Protein AF-A0A921DZS9-F1 (afdb_monomer_lite)

Foldseek 3Di:
DDCLDQEQQQAPKEKEKEADQACPDVSLVVLVSNLNNHYQYAYEHQAPVSCVRCVVSCVVSVHPHYDYHPPVDDAIWMDIPPDDIDGD

pLDDT: mean 78.69, std 12.82, range [42.81, 91.81]

Radius of gyration: 12.29 Å; chains: 1; bounding box: 28×28×32 Å

Secondary structure (DSSP, 8-state):
---PPSS-TTTT-EEEEEEE-STTSHHHHHHHHHHHTT-EEEEEESSGGGHHHHHHHHHHTT-S-EE---TT--S-EEEETTTEEEE-

Organism: NCBI:txid223967

Sequence (88 aa):
MALIPDGNVLAGRRALVMGVANAHSVAYGCARVFRRLGAEVALTCLNERTRSQVEPLARELGTALFMPCAAHLTGITVYVDGGLSIMA

Structure (mmCIF, N/CA/C/O backbone):
data_AF-A0A921DZS9-F1
#
_entry.id   AF-A0A921DZS9-F1
#
loop_
_atom_site.group_PDB
_atom_site.id
_atom_site.type_symbol
_atom_site.label_atom_id
_atom_site.label_alt_id
_atom_site.label_comp_id
_atom_site.label_asym_id
_atom_site.label_entity_id
_atom_site.label_seq_id
_atom_site.pdbx_PDB_ins_code
_atom_site.Cartn_x
_atom_site.Cartn_y
_atom_site.Cartn_z
_atom_site.occupancy
_atom_site.B_iso_or_equiv
_atom_site.auth_seq_id
_atom_site.auth_comp_id
_atom_site.auth_asym_id
_atom_site.auth_atom_id
_atom_site.pdbx_PDB_model_num
ATOM 1 N N . MET A 1 1 ? 14.618 15.800 -4.451 1.00 42.81 1 MET A N 1
ATOM 2 C CA . MET A 1 1 ? 13.678 15.164 -5.398 1.00 42.81 1 MET A CA 1
ATOM 3 C C . MET A 1 1 ? 14.092 13.704 -5.517 1.00 42.81 1 MET A C 1
ATOM 5 O O . MET A 1 1 ? 15.142 13.447 -6.087 1.00 42.81 1 MET A O 1
ATOM 9 N N . ALA A 1 2 ? 13.384 12.764 -4.888 1.00 51.91 2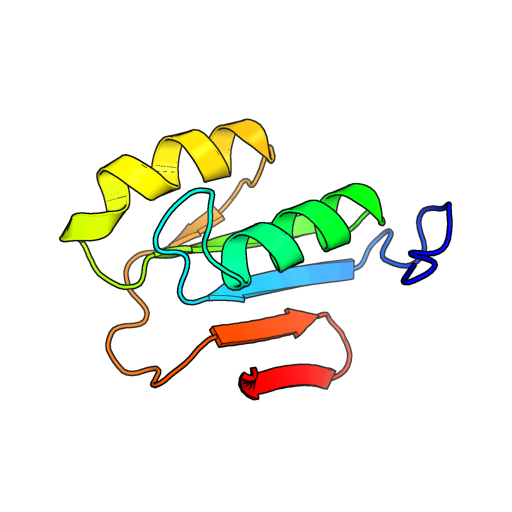 ALA A N 1
ATOM 10 C CA . ALA A 1 2 ? 13.705 11.348 -5.065 1.00 51.91 2 ALA A CA 1
ATOM 11 C C . ALA A 1 2 ? 13.289 10.936 -6.485 1.00 51.91 2 ALA A C 1
ATOM 13 O O . ALA A 1 2 ? 12.125 11.101 -6.850 1.00 51.91 2 ALA A O 1
ATOM 14 N N . LEU A 1 3 ? 14.241 10.466 -7.291 1.00 65.00 3 LEU A N 1
ATOM 15 C CA . LEU A 1 3 ? 13.971 9.923 -8.620 1.00 65.00 3 LEU A CA 1
ATOM 16 C C . LEU A 1 3 ? 13.320 8.552 -8.433 1.00 65.00 3 LEU A C 1
ATOM 18 O O . LEU A 1 3 ? 14.006 7.560 -8.204 1.00 65.00 3 LEU A O 1
ATOM 22 N N . ILE A 1 4 ? 11.989 8.506 -8.474 1.00 67.56 4 ILE A N 1
ATOM 23 C CA . ILE A 1 4 ? 11.291 7.240 -8.682 1.00 67.56 4 ILE A CA 1
ATOM 24 C C . ILE A 1 4 ? 11.536 6.883 -10.151 1.00 67.56 4 ILE A C 1
ATOM 26 O O . ILE A 1 4 ? 11.144 7.678 -11.005 1.00 67.56 4 ILE A O 1
ATOM 30 N N . PRO A 1 5 ? 12.221 5.767 -10.454 1.00 66.06 5 PRO A N 1
ATOM 31 C CA . PRO A 1 5 ? 12.546 5.415 -11.828 1.00 66.06 5 PRO A CA 1
ATOM 32 C C . PRO A 1 5 ? 11.265 5.283 -12.653 1.00 66.06 5 PRO A C 1
ATOM 34 O O . PRO A 1 5 ? 10.288 4.678 -12.205 1.00 66.06 5 PRO A O 1
ATOM 37 N N . ASP A 1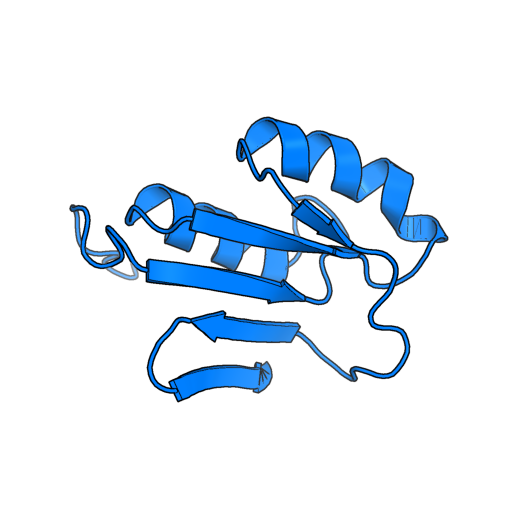 6 ? 11.267 5.854 -13.854 1.00 64.81 6 ASP A N 1
ATOM 38 C CA . ASP A 1 6 ? 10.179 5.661 -14.805 1.00 64.81 6 ASP A CA 1
ATOM 39 C C . ASP A 1 6 ? 10.239 4.224 -15.349 1.00 64.81 6 ASP A C 1
ATOM 41 O O . ASP A 1 6 ? 11.284 3.769 -15.816 1.00 64.81 6 ASP A O 1
ATOM 45 N N . GLY A 1 7 ? 9.126 3.487 -15.260 1.00 68.69 7 GLY A N 1
ATOM 46 C CA . GLY A 1 7 ? 9.000 2.138 -15.817 1.00 68.69 7 GLY A CA 1
ATOM 47 C C . GLY A 1 7 ? 8.354 1.103 -14.892 1.00 68.69 7 GLY A C 1
ATOM 48 O O . GLY A 1 7 ? 7.981 1.367 -13.753 1.00 68.69 7 GLY A O 1
ATOM 49 N N . ASN A 1 8 ? 8.246 -0.115 -15.418 1.00 83.88 8 ASN A N 1
ATOM 50 C CA . ASN A 1 8 ? 7.579 -1.267 -14.812 1.00 83.88 8 ASN A CA 1
ATOM 51 C C . ASN A 1 8 ? 8.566 -2.157 -14.025 1.00 83.88 8 ASN A C 1
ATOM 53 O O . ASN A 1 8 ? 8.584 -3.376 -14.179 1.00 83.88 8 ASN A O 1
ATOM 57 N N . VAL A 1 9 ? 9.441 -1.561 -13.207 1.00 86.94 9 VAL A N 1
ATOM 58 C CA . VAL A 1 9 ? 10.516 -2.299 -12.502 1.00 86.94 9 VAL A CA 1
ATOM 59 C C . VAL A 1 9 ? 9.998 -3.341 -11.502 1.00 86.94 9 VAL A C 1
ATOM 61 O O . VAL A 1 9 ? 10.730 -4.259 -11.140 1.00 86.94 9 VAL A O 1
ATOM 64 N N . LEU A 1 10 ? 8.740 -3.218 -11.070 1.00 88.00 10 LEU A N 1
ATOM 65 C CA . LEU A 1 10 ? 8.040 -4.201 -10.244 1.00 88.00 10 LEU A CA 1
ATOM 66 C C . LEU A 1 10 ? 6.984 -4.993 -11.032 1.00 88.00 10 LEU A C 1
ATOM 68 O O . LEU A 1 10 ? 6.155 -5.664 -10.421 1.00 88.00 10 LEU A O 1
ATOM 72 N N . ALA A 1 11 ? 6.989 -4.950 -12.368 1.00 89.56 11 ALA A N 1
ATOM 73 C CA . ALA A 1 11 ? 6.070 -5.764 -13.158 1.00 89.56 11 ALA A CA 1
ATOM 74 C C . ALA A 1 11 ? 6.219 -7.255 -12.844 1.00 89.56 11 ALA A C 1
ATOM 76 O O . ALA A 1 11 ? 7.325 -7.785 -12.727 1.00 89.56 11 ALA A O 1
ATOM 77 N N . GLY A 1 12 ? 5.073 -7.920 -12.691 1.00 88.00 12 GLY A N 1
ATOM 78 C CA . GLY A 1 12 ? 4.996 -9.331 -12.314 1.00 88.00 12 GLY A CA 1
ATOM 79 C C . GLY A 1 12 ? 5.325 -9.615 -10.845 1.00 88.00 12 GLY A C 1
ATOM 80 O O . GLY A 1 12 ? 5.279 -10.775 -10.446 1.00 88.00 12 GLY A O 1
ATOM 81 N N . ARG A 1 13 ? 5.644 -8.596 -10.033 1.00 89.38 13 ARG A N 1
ATOM 82 C CA . ARG A 1 13 ? 5.825 -8.735 -8.581 1.00 89.38 13 ARG A CA 1
ATOM 83 C C . ARG A 1 13 ? 4.518 -8.466 -7.852 1.00 89.38 13 ARG A C 1
ATOM 85 O O . ARG A 1 13 ? 3.761 -7.567 -8.225 1.00 89.38 13 ARG A O 1
ATOM 92 N N . ARG A 1 14 ? 4.306 -9.184 -6.754 1.00 88.62 14 ARG A N 1
ATOM 93 C CA . ARG A 1 14 ? 3.229 -8.927 -5.800 1.00 88.62 14 ARG A CA 1
ATOM 94 C C . ARG A 1 14 ? 3.765 -8.190 -4.586 1.00 88.62 14 ARG A C 1
ATOM 96 O O . ARG A 1 14 ? 4.844 -8.509 -4.089 1.00 88.62 14 ARG A O 1
ATOM 103 N N . ALA A 1 15 ? 3.003 -7.204 -4.126 1.00 88.44 15 ALA A N 1
ATOM 104 C CA . ALA A 1 15 ? 3.303 -6.392 -2.962 1.00 88.44 15 ALA A CA 1
ATOM 105 C C . ALA A 1 15 ? 2.156 -6.457 -1.946 1.00 88.44 15 ALA A C 1
ATOM 107 O O . ALA A 1 15 ? 1.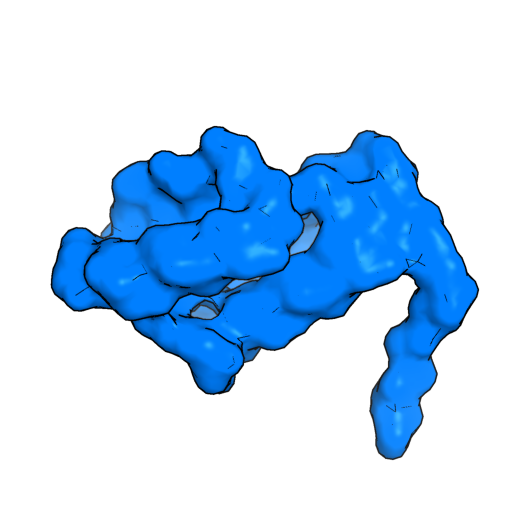027 -6.080 -2.259 1.00 88.44 15 ALA A O 1
ATOM 108 N N . LEU A 1 16 ? 2.442 -6.881 -0.715 1.00 88.31 16 LEU A N 1
ATOM 109 C CA . LEU A 1 16 ? 1.523 -6.753 0.415 1.00 88.31 16 LEU A CA 1
ATOM 110 C C . LEU A 1 16 ? 1.925 -5.530 1.235 1.00 88.31 16 LEU A C 1
ATOM 112 O O . LEU A 1 16 ? 3.012 -5.509 1.808 1.00 88.31 16 LEU A O 1
ATOM 116 N N . VAL A 1 17 ? 1.049 -4.531 1.304 1.00 88.75 17 VAL A N 1
ATOM 117 C CA . VAL A 1 17 ? 1.258 -3.308 2.082 1.00 88.75 17 VAL A CA 1
ATOM 118 C C . VAL A 1 17 ? 0.315 -3.304 3.275 1.00 88.75 17 VAL A C 1
ATOM 120 O O . VAL A 1 17 ? -0.908 -3.270 3.122 1.00 88.75 17 VAL A O 1
ATOM 123 N N . MET A 1 18 ? 0.887 -3.321 4.473 1.00 87.19 18 MET A N 1
ATOM 124 C CA . MET A 1 18 ? 0.132 -3.399 5.718 1.00 87.19 18 MET A CA 1
ATOM 125 C C . MET A 1 18 ? 0.149 -2.088 6.496 1.00 87.19 18 MET A C 1
ATOM 127 O O . MET A 1 18 ? 1.099 -1.310 6.412 1.00 87.19 18 MET A O 1
ATOM 131 N N . GLY A 1 19 ? -0.913 -1.855 7.269 1.00 84.81 19 GLY A N 1
ATOM 132 C CA . GLY A 1 19 ? -1.017 -0.683 8.139 1.00 84.81 19 GLY A CA 1
ATOM 133 C C . GLY A 1 19 ? -1.491 0.584 7.423 1.00 84.81 19 GLY A C 1
ATOM 134 O 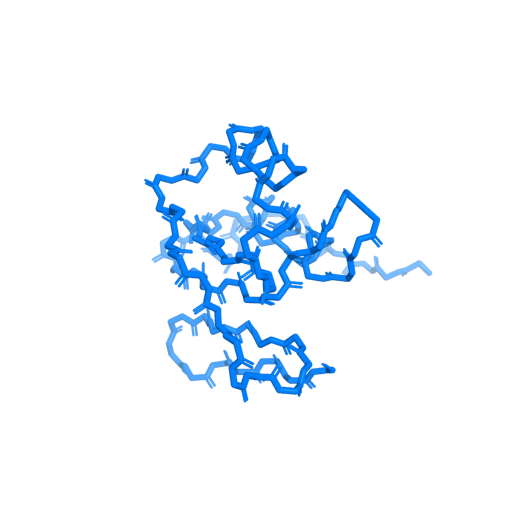O . GLY A 1 19 ? -1.124 1.697 7.801 1.00 84.81 19 GLY A O 1
ATOM 135 N N . VAL A 1 20 ? -2.320 0.449 6.383 1.00 87.62 20 VAL A N 1
ATOM 136 C CA . VAL A 1 20 ? -2.947 1.614 5.750 1.00 87.62 20 VAL A CA 1
ATOM 137 C C . VAL A 1 20 ? -3.965 2.224 6.717 1.00 87.62 20 VAL A C 1
ATOM 139 O O . VAL A 1 20 ? -4.838 1.533 7.250 1.00 87.62 20 VAL A O 1
ATOM 142 N N . ALA A 1 21 ? -3.835 3.529 6.958 1.00 87.56 21 ALA A N 1
ATOM 143 C CA . ALA A 1 21 ? -4.743 4.280 7.820 1.00 87.56 21 ALA A CA 1
ATOM 144 C C . ALA A 1 21 ? -5.667 5.190 7.004 1.00 87.56 21 ALA A C 1
ATOM 146 O O . ALA A 1 21 ? -6.863 5.227 7.258 1.00 87.56 21 ALA A O 1
ATOM 147 N N . ASN A 1 22 ? -5.114 5.915 6.027 1.00 88.81 22 ASN A N 1
ATOM 148 C CA . ASN A 1 22 ? -5.817 6.888 5.192 1.00 88.81 22 ASN A CA 1
ATOM 149 C C . ASN A 1 22 ? -4.948 7.272 3.974 1.00 88.81 22 ASN A C 1
ATOM 151 O O . ASN A 1 22 ? -3.833 6.774 3.820 1.00 88.81 22 ASN A O 1
ATOM 155 N N . ALA A 1 23 ? -5.434 8.196 3.138 1.00 91.38 23 ALA A N 1
ATOM 156 C CA . ALA A 1 23 ? -4.760 8.643 1.914 1.00 91.38 23 ALA A CA 1
ATOM 157 C C . ALA A 1 23 ? -3.415 9.365 2.143 1.00 91.38 23 ALA A C 1
ATOM 159 O O . ALA A 1 23 ? -2.631 9.524 1.208 1.00 91.38 23 ALA A O 1
ATOM 160 N N . HIS A 1 24 ? -3.143 9.809 3.372 1.00 91.50 24 HIS A N 1
ATOM 161 C CA . HIS A 1 24 ? -1.912 10.503 3.748 1.00 91.50 24 HIS A CA 1
ATOM 162 C C . HIS A 1 24 ? -0.919 9.595 4.484 1.00 91.50 24 HIS A C 1
ATOM 164 O O . HIS A 1 24 ? 0.167 10.049 4.840 1.00 91.50 24 HIS A O 1
ATOM 170 N N . SER A 1 25 ? -1.258 8.324 4.731 1.00 88.56 25 SER A N 1
ATOM 171 C CA . SER A 1 25 ? -0.351 7.415 5.425 1.00 88.56 25 SER A CA 1
ATOM 172 C C . SER A 1 25 ? 0.822 7.012 4.530 1.00 88.56 25 SER A C 1
ATOM 174 O O . SER A 1 25 ? 0.681 6.837 3.317 1.00 88.56 25 SER A O 1
ATOM 176 N N . VAL A 1 26 ? 1.990 6.805 5.145 1.00 88.75 26 VAL A N 1
ATOM 177 C CA . VAL A 1 26 ? 3.198 6.353 4.434 1.00 88.75 26 VAL A CA 1
ATOM 178 C C . VAL A 1 26 ? 2.942 5.023 3.714 1.00 88.75 26 VAL A C 1
ATOM 180 O O . VAL A 1 26 ? 3.328 4.874 2.558 1.00 88.75 26 VAL A O 1
ATOM 183 N N . ALA A 1 27 ? 2.188 4.108 4.336 1.00 89.19 27 ALA A N 1
ATOM 184 C CA . ALA A 1 27 ? 1.784 2.843 3.724 1.00 89.19 27 ALA A CA 1
ATOM 185 C C . ALA A 1 27 ? 1.038 3.055 2.395 1.00 89.19 27 ALA A C 1
ATOM 187 O O . ALA A 1 27 ? 1.386 2.443 1.386 1.00 89.19 27 ALA A O 1
ATOM 188 N N . TYR A 1 28 ? 0.058 3.967 2.349 1.00 91.06 28 TYR A N 1
ATOM 189 C CA . TYR A 1 28 ? -0.657 4.252 1.103 1.00 91.06 28 TYR A CA 1
ATOM 190 C C . TYR A 1 28 ? 0.252 4.888 0.046 1.00 91.06 28 TYR A C 1
ATOM 192 O O . TYR A 1 28 ? 0.174 4.543 -1.134 1.00 91.06 28 TYR A O 1
ATOM 200 N N . GLY A 1 29 ? 1.164 5.769 0.468 1.00 91.81 29 GLY A N 1
ATOM 201 C CA . GLY A 1 29 ? 2.199 6.323 -0.404 1.00 91.81 29 GLY A CA 1
ATOM 202 C C . GLY A 1 29 ? 3.033 5.229 -1.078 1.00 91.81 29 GLY A C 1
ATOM 203 O O . GLY A 1 29 ? 3.166 5.227 -2.303 1.00 91.81 29 GLY A O 1
ATOM 204 N N . CYS A 1 30 ? 3.520 4.255 -0.303 1.00 90.62 30 CYS A N 1
ATOM 205 C CA . CYS A 1 30 ? 4.242 3.094 -0.827 1.00 90.62 30 CYS A CA 1
ATOM 206 C C . CYS A 1 30 ? 3.385 2.288 -1.812 1.00 90.62 30 CYS A C 1
ATOM 208 O O . CYS A 1 30 ? 3.843 1.985 -2.912 1.00 90.62 30 CYS A O 1
ATOM 210 N N . ALA A 1 31 ? 2.127 2.000 -1.464 1.00 91.12 31 ALA A N 1
ATOM 211 C CA . ALA A 1 31 ? 1.208 1.259 -2.326 1.00 91.12 31 ALA A CA 1
ATOM 212 C C . ALA A 1 31 ? 1.007 1.927 -3.695 1.00 91.12 31 ALA A C 1
ATOM 214 O O . ALA A 1 31 ? 1.078 1.258 -4.727 1.00 91.12 31 ALA A O 1
ATOM 215 N N . ARG A 1 32 ? 0.821 3.253 -3.720 1.00 91.69 32 ARG A N 1
ATOM 216 C CA . ARG A 1 32 ? 0.698 4.032 -4.962 1.00 91.69 32 ARG A CA 1
ATOM 217 C C . ARG A 1 32 ? 1.948 3.953 -5.820 1.00 91.69 32 ARG A C 1
ATOM 219 O O . ARG A 1 32 ? 1.844 3.771 -7.032 1.00 91.69 32 ARG A O 1
ATOM 226 N N . VAL A 1 33 ? 3.120 4.076 -5.203 1.00 90.88 33 VAL A N 1
ATOM 227 C CA . VAL A 1 33 ? 4.391 3.969 -5.922 1.00 90.88 33 VAL A CA 1
ATOM 228 C C . VAL A 1 33 ? 4.566 2.564 -6.491 1.00 90.88 33 VAL A C 1
ATOM 230 O O . VAL A 1 33 ? 4.830 2.437 -7.680 1.00 90.88 33 VAL A O 1
ATOM 233 N N . PHE A 1 34 ? 4.346 1.505 -5.711 1.00 90.19 34 PHE A N 1
ATOM 234 C CA . PHE A 1 34 ? 4.496 0.136 -6.217 1.00 90.19 34 PHE A CA 1
ATOM 235 C C . PHE A 1 34 ? 3.520 -0.190 -7.336 1.00 9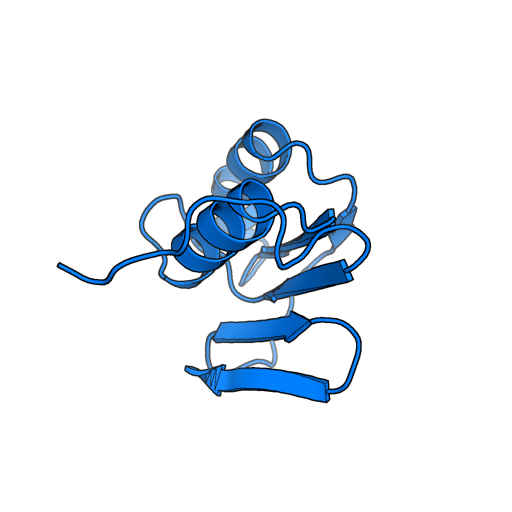0.19 34 PHE A C 1
ATOM 237 O O . PHE A 1 34 ? 3.916 -0.803 -8.327 1.00 90.19 34 PHE A O 1
ATOM 244 N N . ARG A 1 35 ? 2.275 0.283 -7.225 1.00 89.94 35 ARG A N 1
ATOM 245 C CA . ARG A 1 35 ? 1.291 0.139 -8.295 1.00 89.94 35 ARG A CA 1
ATOM 246 C C . ARG A 1 35 ? 1.744 0.850 -9.569 1.00 89.94 35 ARG A C 1
ATOM 248 O O . ARG A 1 35 ? 1.681 0.253 -10.640 1.00 89.94 35 ARG A O 1
ATOM 255 N N . ARG A 1 36 ? 2.262 2.081 -9.454 1.00 90.06 36 ARG A N 1
ATOM 256 C CA . ARG A 1 36 ? 2.840 2.836 -10.582 1.00 90.06 36 ARG A CA 1
ATOM 257 C C . ARG A 1 36 ? 4.038 2.118 -11.212 1.00 90.06 36 ARG A C 1
ATOM 259 O O . ARG A 1 36 ? 4.211 2.211 -12.419 1.00 90.06 36 ARG A O 1
ATOM 266 N N . LEU A 1 37 ? 4.830 1.401 -10.416 1.00 90.25 37 LEU A N 1
ATOM 267 C CA . LEU A 1 37 ? 5.978 0.613 -10.878 1.00 90.25 37 LEU A CA 1
ATOM 268 C C . LEU A 1 37 ? 5.595 -0.776 -11.431 1.00 90.25 37 LEU A C 1
ATOM 270 O O . LEU A 1 37 ? 6.484 -1.567 -11.747 1.00 90.25 37 LEU A O 1
ATOM 274 N N . GLY A 1 38 ? 4.300 -1.087 -11.553 1.00 89.75 38 GLY A N 1
ATOM 275 C CA . GLY A 1 38 ? 3.800 -2.304 -12.198 1.00 89.75 38 GLY A CA 1
ATOM 276 C C . GLY A 1 38 ? 3.504 -3.478 -11.262 1.00 89.75 38 GLY A C 1
ATOM 277 O O . GLY A 1 38 ? 3.163 -4.553 -11.754 1.00 89.75 38 GLY A O 1
ATOM 278 N N . ALA A 1 39 ? 3.595 -3.300 -9.941 1.00 90.12 39 ALA A N 1
ATOM 279 C CA . ALA A 1 39 ? 3.272 -4.364 -8.995 1.00 90.12 39 ALA A CA 1
ATOM 280 C C . ALA A 1 39 ? 1.759 -4.653 -8.931 1.00 90.12 39 ALA A C 1
ATOM 282 O O . ALA A 1 39 ? 0.909 -3.758 -9.050 1.00 90.12 39 ALA A O 1
ATOM 283 N N . GLU A 1 40 ? 1.421 -5.908 -8.651 1.00 90.12 40 GLU A N 1
ATOM 284 C CA . GLU A 1 40 ? 0.124 -6.289 -8.092 1.00 90.12 40 GLU A CA 1
ATOM 285 C C . GLU A 1 40 ? 0.138 -5.969 -6.594 1.00 90.12 40 GLU A C 1
ATOM 287 O O . GLU A 1 40 ? 0.952 -6.513 -5.854 1.00 90.12 40 GLU A O 1
ATOM 292 N N . VAL A 1 41 ? -0.731 -5.070 -6.130 1.00 89.44 41 VAL A N 1
ATOM 293 C CA . VAL A 1 41 ? -0.723 -4.607 -4.733 1.00 89.44 41 VAL A CA 1
ATOM 294 C C . VAL A 1 41 ? -1.931 -5.164 -3.980 1.00 89.44 41 VAL A C 1
ATOM 296 O O . VAL A 1 41 ? -3.047 -5.150 -4.498 1.00 89.44 41 VAL A O 1
ATOM 299 N N . ALA A 1 42 ? -1.713 -5.619 -2.749 1.00 89.06 42 ALA A N 1
ATOM 300 C CA . ALA A 1 42 ? -2.738 -5.939 -1.760 1.00 89.06 42 ALA A CA 1
ATOM 301 C C . ALA A 1 42 ? -2.562 -5.044 -0.526 1.00 89.06 42 ALA A C 1
ATOM 303 O O . ALA A 1 42 ? -1.434 -4.702 -0.161 1.00 89.06 42 ALA A O 1
ATOM 304 N N . LEU A 1 43 ? -3.671 -4.670 0.117 1.00 88.00 43 LEU A N 1
ATOM 305 C CA . LEU A 1 43 ? -3.676 -3.746 1.254 1.00 88.00 43 LEU A CA 1
ATOM 306 C C . LEU A 1 43 ? -4.310 -4.374 2.494 1.00 88.00 43 LEU A C 1
ATOM 308 O O . LEU A 1 43 ? -5.305 -5.097 2.397 1.00 88.00 43 LEU A O 1
ATOM 312 N N . THR A 1 44 ? -3.802 -4.005 3.670 1.00 86.44 44 THR A N 1
ATOM 313 C CA . THR A 1 44 ? -4.501 -4.218 4.947 1.00 86.44 44 THR A CA 1
ATOM 314 C C . THR A 1 44 ? -4.702 -2.900 5.687 1.00 86.44 44 THR A C 1
ATOM 316 O O . THR A 1 44 ? -3.863 -1.993 5.639 1.00 86.44 44 THR A O 1
ATOM 319 N N . CYS A 1 45 ? -5.835 -2.779 6.378 1.00 84.38 45 CYS A N 1
ATOM 320 C CA . CYS A 1 45 ? -6.095 -1.667 7.284 1.00 84.38 45 CYS A CA 1
ATOM 321 C C . CYS A 1 45 ? -5.542 -1.965 8.687 1.00 84.38 45 CYS A C 1
ATOM 323 O O . CYS A 1 45 ? -5.484 -3.117 9.123 1.00 84.38 45 CYS A O 1
ATOM 325 N N . LEU A 1 46 ? -5.150 -0.911 9.403 1.00 76.06 46 LEU A N 1
ATOM 326 C CA . LEU A 1 46 ? -4.616 -0.998 10.771 1.00 76.06 46 LEU A CA 1
ATOM 327 C C . LEU A 1 46 ? -5.610 -1.628 11.762 1.00 76.06 46 LEU A C 1
ATOM 329 O O . LEU A 1 46 ? -5.223 -2.383 12.647 1.00 76.06 46 LEU A O 1
ATOM 333 N N . ASN A 1 47 ? -6.895 -1.308 11.614 1.00 78.06 47 ASN A N 1
ATOM 334 C CA . ASN A 1 47 ? -7.987 -1.859 12.407 1.00 78.06 47 ASN A CA 1
ATOM 335 C C . ASN A 1 47 ? -9.318 -1.703 11.658 1.00 78.06 47 ASN A C 1
ATOM 337 O O . ASN A 1 47 ? -9.376 -1.103 10.585 1.00 78.06 47 ASN A O 1
ATOM 341 N N . GLU A 1 48 ? -10.407 -2.228 12.218 1.00 81.81 48 GLU A N 1
ATOM 342 C CA . GLU A 1 48 ? -11.733 -2.112 11.598 1.00 81.81 48 GLU A CA 1
ATOM 343 C C . GLU A 1 48 ? -12.227 -0.665 11.495 1.00 81.81 48 GLU A C 1
ATOM 345 O O . GLU A 1 48 ? -12.961 -0.335 10.566 1.00 81.81 48 GLU A O 1
ATOM 350 N N . ARG A 1 49 ? -11.791 0.228 12.396 1.00 82.31 49 ARG A N 1
ATOM 351 C CA . ARG A 1 49 ? -12.213 1.638 12.382 1.00 82.31 49 ARG A CA 1
ATOM 352 C C . ARG A 1 49 ? -11.701 2.376 11.149 1.00 82.31 49 ARG A C 1
ATOM 354 O O . ARG A 1 49 ? -12.381 3.275 10.668 1.00 82.31 49 ARG A O 1
ATOM 361 N N . THR A 1 50 ? -10.532 2.001 10.626 1.00 83.44 50 THR A N 1
ATOM 362 C CA . THR A 1 50 ? -9.969 2.619 9.416 1.00 83.44 50 THR A CA 1
ATOM 363 C C . THR A 1 50 ? -10.467 1.977 8.123 1.00 83.44 50 THR A C 1
ATOM 365 O O . THR A 1 50 ? -10.243 2.527 7.049 1.00 83.44 50 THR A O 1
ATOM 368 N N . ARG A 1 51 ? -11.204 0.859 8.183 1.00 84.25 51 ARG A N 1
ATOM 369 C CA . ARG A 1 51 ? -11.699 0.143 6.994 1.00 84.25 51 ARG A CA 1
ATOM 370 C C . ARG A 1 51 ? -12.480 1.040 6.034 1.00 84.25 51 ARG A C 1
ATOM 372 O O . ARG A 1 51 ? -12.207 1.013 4.839 1.00 84.25 51 ARG A O 1
ATOM 379 N N . SER A 1 52 ? -13.400 1.857 6.547 1.00 87.38 52 SER A N 1
ATOM 380 C CA . SER A 1 52 ? -14.224 2.759 5.727 1.00 87.38 52 SER A CA 1
ATOM 381 C C . SER A 1 52 ? -13.403 3.809 4.972 1.00 87.38 52 SER A C 1
ATOM 383 O O . SER A 1 52 ? -13.808 4.246 3.899 1.00 87.38 52 SER A O 1
ATOM 385 N N . GLN A 1 53 ? -12.238 4.189 5.505 1.00 87.69 53 GLN A N 1
ATOM 386 C CA . GLN A 1 53 ? -11.301 5.109 4.857 1.00 87.69 53 GLN A CA 1
ATOM 387 C C . GLN A 1 53 ? -10.398 4.396 3.848 1.00 87.69 53 GLN A C 1
ATOM 389 O O . GLN A 1 53 ? -10.015 4.996 2.850 1.00 87.69 53 GLN A O 1
ATOM 394 N N . VAL A 1 54 ? -10.050 3.131 4.096 1.00 87.00 54 VAL A N 1
ATOM 395 C CA . VAL A 1 54 ? -9.104 2.364 3.270 1.00 87.00 54 VAL A CA 1
ATOM 396 C C . VAL A 1 54 ? -9.781 1.688 2.079 1.00 87.00 54 VAL A C 1
ATOM 398 O O . VAL A 1 54 ? -9.180 1.583 1.015 1.00 87.00 54 VAL A O 1
ATOM 401 N N . GLU A 1 55 ? -11.031 1.252 2.210 1.00 87.50 55 GLU A N 1
ATOM 402 C CA . GLU A 1 55 ? -11.742 0.541 1.143 1.00 87.50 55 GLU A CA 1
ATOM 403 C C . GLU A 1 55 ? -11.883 1.355 -0.165 1.00 87.50 55 GLU A C 1
ATOM 405 O O . GLU A 1 55 ? -11.611 0.798 -1.232 1.00 87.50 55 GLU A O 1
ATOM 410 N N . PRO A 1 56 ? -12.203 2.667 -0.142 1.00 89.88 56 PRO A N 1
ATOM 411 C CA . PRO A 1 56 ? -12.186 3.496 -1.349 1.00 89.88 56 PRO A CA 1
ATOM 412 C C . PRO A 1 56 ? -10.796 3.583 -1.995 1.00 89.88 56 PRO A C 1
ATOM 414 O O . PRO A 1 56 ? -10.682 3.549 -3.217 1.00 89.88 56 PRO A O 1
ATOM 417 N N . LEU A 1 57 ? -9.740 3.638 -1.179 1.00 90.12 57 LEU A N 1
ATOM 418 C CA . LEU A 1 57 ? -8.348 3.732 -1.627 1.00 90.12 57 LEU A CA 1
ATOM 419 C C . LEU A 1 57 ? -7.867 2.430 -2.286 1.00 90.12 57 LEU A C 1
ATOM 421 O O . LEU A 1 57 ? -7.158 2.447 -3.291 1.00 90.12 57 LEU A O 1
ATOM 425 N N . ALA A 1 58 ? -8.292 1.286 -1.748 1.00 87.19 58 ALA A N 1
ATOM 426 C CA . ALA A 1 58 ? -8.050 -0.027 -2.341 1.00 87.19 58 ALA A CA 1
ATOM 427 C C . ALA A 1 58 ? -8.708 -0.146 -3.729 1.00 87.19 58 ALA A C 1
ATOM 429 O O . ALA A 1 58 ? -8.095 -0.642 -4.678 1.00 87.19 58 ALA A O 1
ATOM 430 N N . ARG A 1 59 ? -9.939 0.368 -3.870 1.00 88.25 59 ARG A N 1
ATOM 431 C CA . ARG A 1 59 ? -10.646 0.420 -5.160 1.00 88.25 59 ARG A CA 1
ATOM 432 C C . ARG A 1 59 ? -9.944 1.342 -6.157 1.00 88.25 59 ARG A C 1
ATOM 434 O O . ARG A 1 59 ? -9.778 0.942 -7.304 1.00 88.25 59 ARG A O 1
ATOM 441 N N . GLU A 1 60 ? -9.492 2.522 -5.725 1.00 87.69 60 GLU A N 1
ATOM 442 C CA . GLU A 1 60 ? -8.741 3.475 -6.563 1.00 87.69 60 GLU A CA 1
ATOM 443 C C . GLU A 1 60 ? -7.464 2.846 -7.146 1.00 87.69 60 GLU A C 1
ATOM 445 O O . GLU A 1 60 ? -7.168 3.000 -8.329 1.00 87.69 60 GLU A O 1
ATOM 450 N N . LEU A 1 61 ? -6.731 2.076 -6.340 1.00 85.94 61 LEU A N 1
ATOM 451 C CA . LEU A 1 61 ? -5.522 1.370 -6.777 1.00 85.94 61 LEU A CA 1
ATOM 452 C C . LEU A 1 61 ? -5.798 0.142 -7.663 1.00 85.94 61 LEU A C 1
ATOM 454 O O . LEU A 1 61 ? -4.862 -0.420 -8.248 1.00 85.94 61 LEU A O 1
ATOM 458 N N . GLY A 1 62 ? -7.053 -0.304 -7.753 1.00 81.50 62 GLY A N 1
ATOM 459 C CA . GLY A 1 62 ? -7.428 -1.546 -8.423 1.00 81.50 62 GLY A CA 1
ATOM 460 C C . GLY A 1 62 ? -6.877 -2.791 -7.722 1.00 81.50 62 GLY A C 1
ATOM 461 O O . GLY A 1 62 ? -6.540 -3.767 -8.392 1.00 81.50 62 GLY A O 1
ATOM 462 N N . THR A 1 63 ? -6.716 -2.756 -6.394 1.00 69.81 63 THR A N 1
ATOM 463 C CA . THR A 1 63 ? -6.231 -3.910 -5.623 1.00 69.81 63 THR A CA 1
ATOM 464 C C . THR A 1 63 ? -7.349 -4.932 -5.432 1.00 69.81 63 THR A C 1
ATOM 466 O O . THR A 1 63 ? -8.418 -4.582 -4.934 1.00 69.81 63 THR A O 1
ATOM 469 N N . ALA A 1 64 ? -7.101 -6.197 -5.779 1.00 56.78 64 ALA A N 1
ATOM 470 C CA . ALA A 1 64 ? -8.100 -7.269 -5.694 1.00 56.78 64 ALA A CA 1
ATOM 471 C C . ALA A 1 64 ? -8.311 -7.821 -4.270 1.00 56.78 64 ALA A C 1
ATOM 473 O O . ALA A 1 64 ? -9.317 -8.475 -4.005 1.00 56.78 64 ALA A O 1
ATOM 474 N N . LEU A 1 65 ? -7.368 -7.579 -3.353 1.00 59.34 65 LEU A N 1
ATOM 475 C CA . LEU A 1 65 ? -7.334 -8.191 -2.025 1.00 59.34 65 LEU A CA 1
ATOM 476 C C . LEU A 1 65 ? -7.248 -7.121 -0.935 1.00 59.34 65 LEU A C 1
ATOM 478 O O . LEU A 1 65 ? -6.201 -6.512 -0.711 1.00 59.34 65 LEU A O 1
ATOM 482 N N . PHE A 1 66 ? -8.373 -6.933 -0.247 1.00 59.59 66 PHE A N 1
ATOM 483 C CA . PHE A 1 66 ? -8.472 -6.226 1.024 1.00 59.59 66 PHE A CA 1
ATOM 484 C C . PHE A 1 66 ? -8.674 -7.272 2.126 1.00 59.59 66 PHE A C 1
ATOM 486 O O . PHE A 1 66 ? -9.734 -7.896 2.198 1.00 59.59 66 PHE A O 1
ATOM 493 N N . MET A 1 67 ? -7.653 -7.509 2.953 1.00 61.94 67 MET A N 1
ATOM 494 C CA . MET A 1 67 ? -7.732 -8.474 4.059 1.00 61.94 67 MET A CA 1
ATOM 495 C C . MET A 1 67 ? -7.964 -7.765 5.399 1.00 61.94 67 MET A C 1
ATOM 497 O O . MET A 1 67 ? -7.455 -6.655 5.600 1.00 61.94 67 MET A O 1
ATOM 501 N N . PRO A 1 68 ? -8.708 -8.384 6.335 1.00 57.09 68 PRO A N 1
ATOM 502 C CA . PRO A 1 68 ? -8.946 -7.790 7.638 1.00 57.09 68 PRO A CA 1
ATOM 503 C C . PRO A 1 68 ? -7.659 -7.742 8.468 1.00 57.09 68 PRO A C 1
ATOM 505 O O . PRO A 1 68 ? -6.981 -8.747 8.638 1.00 57.09 68 PRO A O 1
ATOM 508 N N . CYS A 1 69 ? -7.396 -6.547 8.999 1.00 61.34 69 CYS A N 1
ATOM 509 C CA . CYS A 1 69 ? -6.700 -6.255 10.250 1.00 61.34 69 CYS A CA 1
ATOM 510 C C . CYS A 1 69 ? -5.353 -6.959 10.510 1.00 61.34 69 CYS A C 1
ATOM 512 O O . CYS A 1 69 ? -5.296 -8.126 10.885 1.00 61.34 69 CYS A O 1
ATOM 514 N N . ALA A 1 70 ? -4.264 -6.189 10.477 1.00 62.88 70 ALA A N 1
ATOM 515 C CA . ALA A 1 70 ? -2.971 -6.611 11.019 1.00 62.88 70 ALA A CA 1
ATOM 516 C C . ALA A 1 70 ? -2.737 -6.010 12.423 1.00 62.88 70 ALA A C 1
ATOM 518 O O . ALA A 1 70 ? -1.757 -5.304 12.649 1.00 62.88 70 ALA A O 1
ATOM 519 N N . ALA A 1 71 ? -3.658 -6.265 13.363 1.00 56.84 71 ALA A N 1
ATOM 520 C CA . ALA A 1 71 ? -3.720 -5.613 14.684 1.00 56.84 71 ALA A CA 1
ATOM 521 C C . ALA A 1 71 ? -2.458 -5.759 15.557 1.00 56.84 71 ALA A C 1
ATOM 523 O O . ALA A 1 71 ? -2.290 -5.012 16.518 1.00 56.84 71 ALA A O 1
ATOM 524 N N . HIS A 1 72 ? -1.593 -6.728 15.252 1.00 63.34 72 HIS A N 1
ATOM 525 C CA . HIS A 1 72 ? -0.390 -7.036 16.029 1.00 63.34 72 HIS A CA 1
ATOM 526 C C . HIS A 1 72 ? 0.888 -6.409 15.448 1.00 63.34 72 HIS A C 1
ATOM 528 O O . HIS A 1 72 ? 1.955 -6.566 16.035 1.00 63.34 72 HIS A O 1
ATOM 534 N N . LEU A 1 73 ? 0.806 -5.723 14.302 1.00 59.34 73 LEU A N 1
ATOM 535 C CA . LEU A 1 73 ? 1.963 -5.063 13.701 1.00 59.34 73 LEU A CA 1
ATOM 536 C C . LEU A 1 73 ? 2.167 -3.674 14.304 1.00 59.34 73 LEU A C 1
ATOM 538 O O . LEU A 1 73 ? 1.318 -2.790 14.192 1.00 59.34 73 LEU A O 1
ATOM 542 N N . THR A 1 74 ? 3.336 -3.465 14.902 1.00 58.22 74 THR A N 1
ATOM 543 C CA . THR A 1 74 ? 3.832 -2.139 15.269 1.00 58.22 74 THR A CA 1
ATOM 544 C C . THR A 1 74 ? 4.573 -1.550 14.069 1.00 58.22 74 THR A C 1
ATOM 546 O O . THR A 1 74 ? 5.762 -1.807 13.901 1.00 58.22 74 THR A O 1
ATOM 549 N N . GLY A 1 75 ? 3.870 -0.807 13.213 1.00 62.66 75 GLY A N 1
ATOM 550 C CA . GLY A 1 75 ? 4.472 -0.091 12.081 1.00 62.66 75 GLY A CA 1
ATOM 551 C C . GLY A 1 75 ? 3.928 -0.492 10.712 1.00 62.66 75 GLY A C 1
ATOM 552 O O . GLY A 1 75 ? 2.903 -1.165 10.587 1.00 62.66 75 GLY A O 1
ATOM 553 N N . ILE A 1 76 ? 4.610 -0.025 9.671 1.00 67.75 76 ILE A N 1
ATOM 554 C CA . ILE A 1 76 ? 4.286 -0.296 8.272 1.00 67.75 76 ILE A CA 1
ATOM 555 C C . ILE A 1 76 ? 5.166 -1.442 7.814 1.00 67.75 76 ILE A C 1
ATOM 557 O O . ILE A 1 76 ? 6.387 -1.385 7.936 1.00 67.75 76 ILE A O 1
ATOM 561 N N . THR A 1 77 ? 4.552 -2.477 7.252 1.00 72.25 77 THR A N 1
ATOM 562 C CA . THR A 1 77 ? 5.295 -3.575 6.640 1.00 72.25 77 THR A CA 1
ATOM 563 C C . THR A 1 77 ? 4.890 -3.715 5.189 1.00 72.25 77 THR A C 1
ATOM 565 O O . THR A 1 77 ? 3.707 -3.847 4.867 1.00 72.25 77 THR A O 1
ATOM 568 N N . VAL A 1 78 ? 5.889 -3.694 4.316 1.00 77.06 78 VAL A N 1
ATOM 569 C CA . VAL A 1 78 ? 5.736 -4.003 2.899 1.00 77.06 78 VAL A CA 1
ATOM 570 C C . VAL A 1 78 ? 6.511 -5.272 2.604 1.00 77.06 78 VAL A C 1
ATOM 572 O O . VAL A 1 78 ? 7.716 -5.301 2.836 1.00 77.06 78 VAL A O 1
ATOM 575 N N . TYR A 1 79 ? 5.843 -6.263 2.025 1.00 79.06 79 TYR A N 1
ATOM 576 C CA . TYR A 1 79 ? 6.487 -7.428 1.425 1.00 79.06 79 TYR A CA 1
ATOM 577 C C . TYR A 1 79 ? 6.384 -7.352 -0.089 1.00 79.06 79 TYR A C 1
ATOM 579 O O . TYR A 1 79 ? 5.280 -7.174 -0.594 1.00 79.06 79 TYR A O 1
ATOM 587 N N . VAL A 1 80 ? 7.498 -7.522 -0.802 1.00 79.25 80 VAL A N 1
ATOM 588 C CA . VAL A 1 80 ? 7.517 -7.703 -2.262 1.00 79.25 80 VAL A CA 1
ATOM 589 C C . VAL A 1 80 ? 8.214 -9.023 -2.587 1.00 79.25 80 VAL A C 1
ATOM 591 O O . VAL A 1 80 ? 9.283 -9.291 -2.031 1.00 79.25 80 VAL A O 1
ATOM 594 N N . ASP A 1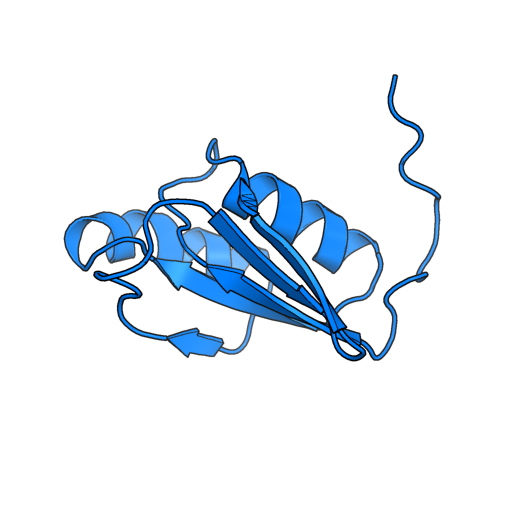 81 ? 7.614 -9.846 -3.457 1.00 76.75 81 ASP A N 1
ATOM 595 C CA . ASP A 1 81 ? 8.124 -11.174 -3.847 1.00 76.75 81 ASP A CA 1
ATOM 596 C C . ASP A 1 81 ? 9.658 -11.208 -3.973 1.00 76.75 81 ASP A C 1
ATOM 598 O O . ASP A 1 81 ? 10.235 -10.438 -4.747 1.00 76.75 81 ASP A O 1
ATOM 602 N N . GLY A 1 82 ? 10.320 -12.129 -3.260 1.00 61.19 82 GLY A N 1
ATOM 603 C CA . GLY A 1 82 ? 11.781 -12.301 -3.291 1.00 61.19 82 GLY A CA 1
ATOM 604 C C . GLY A 1 82 ? 12.556 -11.733 -2.093 1.00 61.19 82 GLY A C 1
ATOM 605 O O . GLY A 1 82 ? 13.780 -11.679 -2.153 1.00 61.19 82 GLY A O 1
ATOM 606 N N . GLY A 1 83 ? 11.877 -11.343 -1.007 1.00 60.00 83 GLY A N 1
ATOM 607 C CA . GLY A 1 83 ? 12.507 -11.086 0.299 1.00 60.00 83 GLY A CA 1
ATOM 608 C C . GLY A 1 83 ? 12.709 -9.616 0.672 1.00 60.00 83 GLY A C 1
ATOM 609 O O . GLY A 1 83 ? 13.226 -9.340 1.755 1.00 60.00 83 GLY A O 1
ATOM 610 N N . LEU A 1 84 ? 12.275 -8.661 -0.160 1.00 61.56 84 LEU A N 1
ATOM 611 C CA . LEU A 1 84 ? 12.316 -7.248 0.220 1.00 61.56 84 LEU A CA 1
ATOM 612 C C . LEU A 1 84 ? 11.219 -6.967 1.254 1.00 61.56 84 LEU A C 1
ATOM 614 O O . LEU A 1 84 ? 10.030 -7.004 0.933 1.00 61.56 84 LEU A O 1
ATOM 618 N N . SER A 1 85 ? 11.649 -6.688 2.485 1.00 62.31 85 SER A N 1
ATOM 619 C CA . SER A 1 85 ? 10.791 -6.260 3.589 1.00 62.31 85 SER A CA 1
ATOM 620 C C . SER A 1 85 ? 11.150 -4.827 3.971 1.00 62.31 85 SER A C 1
ATOM 622 O O . SER A 1 85 ? 12.282 -4.567 4.373 1.00 62.31 85 SER A O 1
ATOM 624 N N . ILE A 1 86 ? 10.205 -3.895 3.841 1.00 65.25 86 ILE A N 1
ATOM 625 C CA . ILE A 1 86 ? 10.359 -2.530 4.365 1.00 65.25 86 ILE A CA 1
ATOM 626 C C . ILE A 1 86 ? 9.584 -2.477 5.675 1.00 65.25 86 ILE A C 1
ATOM 628 O O . ILE A 1 86 ? 8.365 -2.650 5.658 1.00 65.25 86 ILE A O 1
ATOM 632 N N . MET A 1 87 ? 10.292 -2.271 6.786 1.00 61.34 87 MET A N 1
ATOM 633 C CA . MET A 1 87 ? 9.703 -2.013 8.100 1.00 61.34 87 MET A CA 1
ATOM 634 C C . MET A 1 87 ? 10.010 -0.571 8.494 1.00 61.34 87 MET A C 1
ATOM 636 O O . MET A 1 87 ? 11.179 -0.184 8.514 1.00 61.34 87 MET A O 1
ATOM 640 N N . ALA A 1 88 ? 8.966 0.218 8.737 1.00 59.12 88 ALA A N 1
ATOM 641 C CA . ALA A 1 88 ? 9.049 1.626 9.123 1.00 59.12 88 ALA A CA 1
ATOM 642 C C . ALA A 1 88 ? 8.082 1.942 10.265 1.00 59.12 88 ALA A C 1
ATOM 644 O O . ALA A 1 88 ? 6.982 1.337 10.289 1.00 59.12 88 ALA A O 1
#

InterPro domains:
  IPR002347 Short-chain dehydrogenase/reductase SDR [PF13561] (19-69)
  IPR036291 NAD(P)-binding domain superfamily [SSF51735] (9-69)